Protein AF-W7Y1R0-F1 (afdb_monomer)

pLDDT: mean 84.6, std 12.4, range [38.75, 95.0]

Mean predicted aligned error: 7.57 Å

Solvent-accessible surface area (backbone atoms only — not comparable to full-atom values): 6242 Å² total; per-residue (Å²): 120,66,67,66,46,51,51,52,27,50,50,13,49,52,37,22,51,52,22,50,52,51,39,52,54,48,54,63,52,32,76,76,43,56,76,69,54,30,51,57,44,51,56,52,41,51,55,28,51,53,44,21,51,51,12,46,54,44,28,52,58,36,46,55,60,73,36,65,88,44,64,89,47,41,90,81,33,66,71,59,45,53,54,49,51,54,53,50,52,52,50,52,54,50,50,54,52,51,50,52,54,52,48,50,73,75,42,78,86,72,61,77,75,84,120

Radius of gyration: 17.85 Å; Cα contacts (8 Å, |Δi|>4): 60; chains: 1; bounding box: 49×22×48 Å

Nearest PDB structures (foldseek):
  5i6r-assembly1_A-2  TM=7.901E-01  e=5.068E+00  Homo sapiens
  6grj-assembly1_I  TM=6.809E-01  e=7.672E+00  Aeromonas hydrophila
  6grj-assembly1_D  TM=3.932E-01  e=5.377E+00  Aeromonas hydrophila

Secondary structure (DSSP, 8-state):
-HHHHHHHHHHHHHHHHHHHHHHHHHHHHHTTS-HHHHHHHHHHHHHHHHHHHHHHHHHHHHHHHHTTTTGGGGGG-HHHHHHHHHHHHHHHHHHHHHHHHHHHHH-GGG-----

Foldseek 3Di:
DLVVLVVLLVVLVCQQVVLVVLLVVLVVVLVVDDPVSVVVSVVVNVVSVVSNVVSLVSNVVSVVVNCVVVPVVCVVDVVNVVVVVVNVVVVVVVVVVVVVVVVCVVCVPPDPPPD

Organism: NCBI:txid869213

Sequence (115 aa):
MRNPMLIIHLLSVATFIGAALSAFVLSRVADKLDQEGKIKVKTALLSLNYLGKTGLTLLVITGGYLMTPYWAALGSMPLLVTKLIIVVVLLVVLVLLSIQAKKAKKNPSQMPLLQ

Structure (mmCIF, N/CA/C/O backbone):
data_AF-W7Y1R0-F1
#
_entry.id   AF-W7Y1R0-F1
#
loop_
_atom_site.group_PDB
_atom_site.id
_atom_site.type_symbol
_atom_site.label_atom_id
_atom_site.label_alt_id
_atom_site.label_comp_id
_atom_site.label_asym_id
_atom_site.label_entity_id
_atom_site.label_seq_id
_atom_site.pdbx_PDB_ins_code
_atom_site.Cartn_x
_atom_site.Cartn_y
_atom_site.Cartn_z
_atom_site.occupancy
_atom_site.B_iso_or_equiv
_atom_site.auth_seq_id
_atom_site.auth_comp_id
_atom_site.auth_asym_id
_atom_site.auth_atom_id
_atom_site.pdbx_PDB_model_num
ATOM 1 N N . MET A 1 1 ? 19.910 7.615 -9.873 1.00 61.66 1 MET A N 1
ATOM 2 C CA . MET A 1 1 ? 18.506 7.788 -9.415 1.00 61.66 1 MET A CA 1
ATOM 3 C C . MET A 1 1 ? 17.765 6.477 -9.103 1.00 61.66 1 MET A C 1
ATOM 5 O O . MET A 1 1 ? 16.751 6.527 -8.423 1.00 61.66 1 MET A O 1
ATOM 9 N N . ARG A 1 2 ? 18.242 5.294 -9.532 1.00 68.38 2 ARG A N 1
ATOM 10 C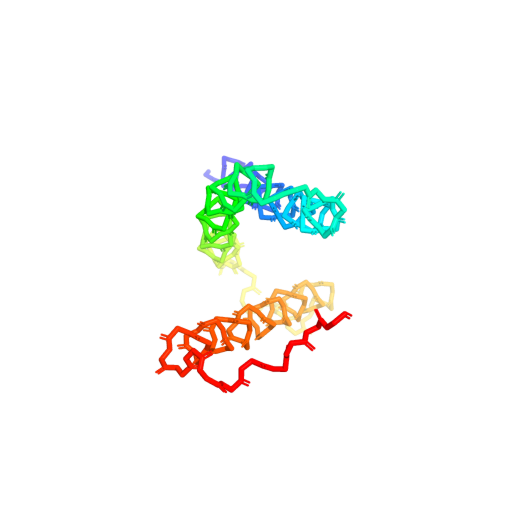 CA . ARG A 1 2 ? 17.558 4.006 -9.279 1.00 68.38 2 ARG A CA 1
ATOM 11 C C . ARG A 1 2 ? 17.534 3.583 -7.800 1.00 68.38 2 ARG A C 1
ATOM 13 O O . ARG A 1 2 ? 16.509 3.115 -7.326 1.00 68.38 2 ARG A O 1
ATOM 20 N N . ASN A 1 3 ? 18.629 3.788 -7.068 1.00 82.56 3 ASN A N 1
ATOM 21 C CA . ASN A 1 3 ? 18.757 3.381 -5.660 1.00 82.56 3 ASN A CA 1
ATOM 22 C C . ASN A 1 3 ? 17.746 4.053 -4.709 1.00 82.56 3 ASN A C 1
ATOM 24 O O . ASN A 1 3 ? 17.058 3.319 -4.005 1.00 82.56 3 ASN A O 1
ATOM 28 N N . PRO A 1 4 ? 17.570 5.393 -4.698 1.00 89.00 4 PRO A N 1
ATOM 29 C CA . PRO A 1 4 ? 16.540 6.007 -3.856 1.00 89.00 4 PRO A CA 1
ATOM 30 C C . PRO A 1 4 ? 15.137 5.534 -4.248 1.00 89.00 4 PRO A C 1
ATOM 32 O O . PRO A 1 4 ? 14.302 5.291 -3.386 1.00 89.00 4 PRO A O 1
ATOM 35 N N . MET A 1 5 ? 14.896 5.304 -5.540 1.00 91.31 5 MET A N 1
ATOM 36 C CA . MET A 1 5 ? 13.602 4.825 -6.010 1.00 91.31 5 MET A CA 1
ATOM 37 C C . MET A 1 5 ? 13.291 3.389 -5.570 1.00 91.31 5 MET A C 1
ATOM 39 O O . MET A 1 5 ? 12.150 3.083 -5.239 1.00 91.31 5 MET A O 1
ATOM 43 N N . LEU A 1 6 ? 14.304 2.518 -5.512 1.00 90.38 6 LEU A N 1
ATOM 44 C CA . LEU A 1 6 ? 14.178 1.172 -4.948 1.00 90.38 6 LEU A CA 1
ATOM 45 C C . LEU A 1 6 ? 13.842 1.210 -3.454 1.00 90.38 6 LEU A C 1
ATOM 47 O O . L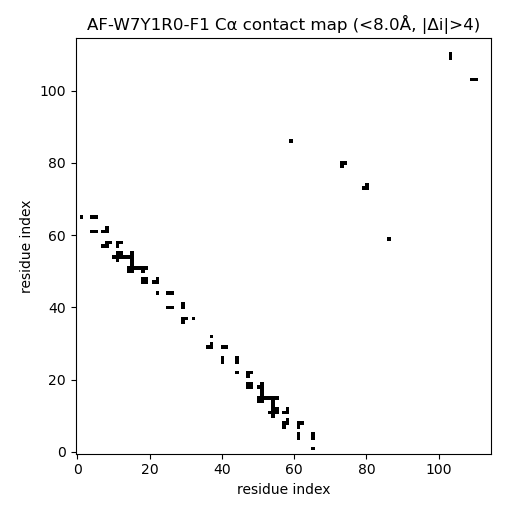EU A 1 6 ? 12.997 0.437 -3.013 1.00 90.38 6 LEU A O 1
ATOM 51 N N . ILE A 1 7 ? 14.452 2.128 -2.696 1.00 94.00 7 ILE A N 1
ATOM 52 C CA . ILE A 1 7 ? 14.148 2.318 -1.269 1.00 94.00 7 ILE A CA 1
ATOM 53 C C . ILE A 1 7 ? 12.693 2.761 -1.098 1.00 94.00 7 ILE A C 1
ATOM 55 O O . ILE A 1 7 ? 11.956 2.153 -0.328 1.00 94.00 7 ILE A O 1
ATOM 59 N N . ILE A 1 8 ? 12.251 3.767 -1.856 1.00 94.31 8 ILE A N 1
ATOM 60 C CA . ILE A 1 8 ? 10.866 4.256 -1.803 1.00 94.31 8 ILE A CA 1
ATOM 61 C C . ILE A 1 8 ? 9.885 3.145 -2.212 1.00 94.31 8 ILE A C 1
ATOM 63 O O . ILE A 1 8 ? 8.860 2.959 -1.557 1.00 94.31 8 ILE A O 1
ATOM 67 N N . HIS A 1 9 ? 10.211 2.358 -3.241 1.00 93.19 9 HIS A N 1
ATOM 68 C CA . HIS A 1 9 ? 9.403 1.208 -3.648 1.00 93.19 9 HIS A CA 1
ATOM 69 C C . HIS A 1 9 ? 9.312 0.158 -2.532 1.00 93.19 9 HIS A C 1
ATOM 71 O O . HIS A 1 9 ? 8.221 -0.307 -2.213 1.00 93.19 9 HIS A O 1
ATOM 77 N N . LEU A 1 10 ? 10.419 -0.177 -1.868 1.00 93.50 10 LEU A N 1
ATOM 78 C CA . LEU A 1 10 ? 10.407 -1.121 -0.750 1.00 93.50 10 LEU A CA 1
ATOM 79 C C . LEU A 1 10 ? 9.599 -0.590 0.444 1.00 93.50 10 LEU A C 1
ATOM 81 O O . LEU A 1 10 ? 8.792 -1.323 1.013 1.00 93.50 10 LEU A O 1
ATOM 85 N N . LEU A 1 11 ? 9.752 0.693 0.780 1.00 94.94 11 LEU A N 1
ATOM 86 C CA . LEU A 1 11 ? 8.957 1.349 1.819 1.00 94.94 11 LEU A CA 1
ATOM 87 C C . LEU A 1 11 ? 7.466 1.319 1.484 1.00 94.94 11 LEU A C 1
ATOM 89 O O . LEU A 1 11 ? 6.644 1.083 2.366 1.00 94.94 11 LEU A O 1
ATOM 93 N N . SER A 1 12 ? 7.107 1.502 0.215 1.00 94.62 12 SER A N 1
ATOM 94 C CA . SER A 1 12 ? 5.716 1.443 -0.228 1.00 94.62 12 SER A CA 1
ATOM 95 C C . SER A 1 12 ? 5.103 0.044 -0.068 1.00 94.62 12 SER A C 1
ATOM 97 O O . SER A 1 12 ? 3.979 -0.066 0.424 1.00 94.62 12 SER A O 1
ATOM 99 N N . VAL A 1 13 ? 5.867 -1.024 -0.358 1.00 92.06 13 VAL A N 1
ATOM 100 C CA . VAL A 1 13 ? 5.476 -2.416 -0.063 1.00 92.06 13 VAL A CA 1
ATOM 101 C C . VAL A 1 13 ? 5.266 -2.598 1.438 1.00 92.06 13 VAL A C 1
ATOM 103 O O . VAL A 1 13 ? 4.205 -3.058 1.856 1.00 92.06 13 VAL A O 1
ATOM 106 N N . ALA A 1 14 ? 6.259 -2.219 2.247 1.00 94.94 14 ALA A N 1
ATOM 107 C CA . ALA A 1 14 ? 6.218 -2.386 3.697 1.00 94.94 14 ALA A CA 1
ATOM 108 C C . ALA A 1 14 ? 5.029 -1.641 4.321 1.00 94.94 14 ALA A C 1
ATOM 110 O O . ALA A 1 14 ? 4.330 -2.183 5.173 1.00 94.94 14 ALA A O 1
ATOM 111 N N . THR A 1 15 ? 4.753 -0.430 3.840 1.00 94.69 15 THR A N 1
ATOM 112 C CA . THR A 1 15 ? 3.637 0.404 4.298 1.00 94.69 15 THR A CA 1
ATOM 113 C C . THR A 1 15 ? 2.294 -0.217 3.928 1.00 94.69 15 THR A C 1
ATOM 115 O O . THR A 1 15 ? 1.420 -0.341 4.783 1.00 94.69 15 THR A O 1
ATOM 118 N N . PHE A 1 16 ? 2.127 -0.652 2.675 1.00 93.19 16 PHE A N 1
ATOM 119 C CA . PHE A 1 16 ? 0.890 -1.284 2.216 1.00 93.19 16 PHE A CA 1
ATOM 120 C C . PHE A 1 16 ? 0.597 -2.582 2.978 1.00 93.19 16 PHE A C 1
ATOM 122 O O . PHE A 1 16 ? -0.494 -2.743 3.528 1.00 93.19 16 PHE A O 1
ATOM 129 N N . ILE A 1 17 ? 1.578 -3.486 3.052 1.00 91.69 17 ILE A N 1
ATOM 130 C CA . ILE A 1 17 ? 1.426 -4.781 3.725 1.00 91.69 17 ILE A CA 1
ATOM 131 C C . ILE A 1 17 ? 1.247 -4.584 5.232 1.00 91.69 17 ILE A C 1
ATOM 133 O O . ILE A 1 17 ? 0.337 -5.166 5.818 1.00 91.69 17 ILE A O 1
ATOM 137 N N . GLY A 1 18 ? 2.064 -3.736 5.861 1.00 94.06 18 GLY A N 1
ATOM 138 C CA . GLY A 1 18 ? 1.980 -3.457 7.294 1.00 94.06 18 GLY A CA 1
ATOM 139 C C . GLY A 1 18 ? 0.631 -2.859 7.689 1.00 94.06 18 GLY A C 1
ATOM 140 O O . GLY A 1 18 ? 0.032 -3.283 8.681 1.00 94.06 18 GLY A O 1
ATOM 141 N N . ALA A 1 19 ? 0.100 -1.940 6.877 1.00 94.00 19 ALA A N 1
ATOM 142 C CA . ALA A 1 19 ? -1.222 -1.371 7.097 1.00 94.00 19 ALA A CA 1
ATOM 143 C C . ALA A 1 19 ? -2.338 -2.416 6.934 1.00 94.00 19 ALA A C 1
ATOM 145 O O . ALA A 1 19 ? -3.241 -2.485 7.769 1.00 94.00 19 ALA A O 1
ATOM 146 N N . ALA A 1 20 ? -2.259 -3.259 5.898 1.00 90.06 20 ALA A N 1
ATOM 147 C CA . ALA A 1 20 ? -3.243 -4.308 5.638 1.00 90.06 20 ALA A CA 1
ATOM 148 C C . ALA A 1 20 ? -3.271 -5.375 6.746 1.00 90.06 20 ALA A C 1
ATOM 150 O O . ALA A 1 20 ? -4.347 -5.726 7.230 1.00 90.06 20 ALA A O 1
ATOM 151 N N . LEU A 1 21 ? -2.103 -5.851 7.194 1.00 93.31 21 LEU A N 1
ATOM 152 C CA . LEU A 1 21 ? -1.997 -6.827 8.283 1.00 93.31 21 LEU A CA 1
ATOM 153 C C . LEU A 1 21 ? -2.501 -6.250 9.608 1.00 93.31 21 LEU A C 1
ATOM 155 O O . LEU A 1 21 ? -3.279 -6.899 10.304 1.00 93.31 21 LEU A O 1
ATOM 159 N N . SER A 1 22 ? -2.126 -5.009 9.928 1.00 95.00 22 SER A N 1
ATOM 160 C CA . SER A 1 22 ? -2.619 -4.332 11.134 1.00 95.00 22 SER A CA 1
ATOM 161 C C . SER A 1 22 ? -4.137 -4.165 11.095 1.00 95.00 22 SER A C 1
ATOM 163 O O . SER A 1 22 ? -4.812 -4.425 12.088 1.00 95.00 22 SER A O 1
ATOM 165 N N . ALA A 1 23 ? -4.695 -3.791 9.939 1.00 91.50 23 ALA A N 1
ATOM 166 C CA . ALA A 1 23 ? -6.136 -3.637 9.778 1.00 91.50 23 ALA A CA 1
ATOM 167 C C . ALA A 1 23 ? -6.871 -4.975 9.916 1.00 91.50 23 ALA A C 1
ATOM 169 O O . ALA A 1 23 ? -7.927 -5.035 10.545 1.00 91.50 23 ALA A O 1
ATOM 170 N N . PHE A 1 24 ? -6.299 -6.058 9.385 1.00 90.69 24 PHE A N 1
ATOM 171 C CA . PHE A 1 24 ? -6.834 -7.406 9.549 1.00 90.69 24 PHE A CA 1
ATOM 172 C C . PHE A 1 24 ? -6.873 -7.826 11.025 1.00 90.69 24 PHE A C 1
ATOM 174 O O . PHE A 1 24 ? -7.927 -8.230 11.517 1.00 90.69 24 PHE A O 1
ATOM 181 N N . VAL A 1 25 ? -5.757 -7.676 11.746 1.00 94.06 25 VAL A N 1
ATOM 182 C CA . VAL A 1 25 ? -5.666 -8.032 13.172 1.00 94.06 25 VAL A CA 1
ATOM 183 C C . VAL A 1 25 ? -6.630 -7.190 14.005 1.00 94.06 25 VAL A C 1
ATOM 185 O O . VAL A 1 25 ? -7.414 -7.740 14.775 1.00 94.06 25 VAL A O 1
ATOM 188 N N . LEU A 1 26 ? -6.634 -5.868 13.814 1.00 92.81 26 LEU A N 1
ATOM 189 C CA . LEU A 1 26 ? -7.527 -4.973 14.546 1.00 92.81 26 LEU A CA 1
ATOM 190 C C . LEU A 1 26 ? -9.002 -5.274 14.273 1.00 92.81 26 LEU A C 1
ATOM 192 O O . LEU A 1 26 ? -9.797 -5.245 15.206 1.00 92.81 26 LEU A O 1
ATOM 196 N N . SER A 1 27 ? -9.367 -5.628 13.039 1.00 88.56 27 SER A N 1
ATOM 197 C CA . SER A 1 27 ? -10.746 -6.018 12.721 1.00 88.56 27 SER A CA 1
ATOM 198 C C . SER A 1 27 ? -11.174 -7.264 13.503 1.00 88.56 27 SER A C 1
ATOM 200 O O . SER A 1 27 ? -12.257 -7.274 14.072 1.00 88.56 27 SER A O 1
ATOM 202 N N . ARG A 1 28 ? -10.301 -8.276 13.629 1.00 90.62 28 ARG A N 1
ATOM 203 C CA . ARG A 1 28 ? -10.586 -9.485 14.427 1.00 90.62 28 ARG A CA 1
ATOM 204 C C . ARG A 1 28 ? -10.678 -9.216 15.925 1.00 90.62 28 ARG A C 1
ATOM 206 O O . ARG A 1 28 ? -11.419 -9.900 16.627 1.00 90.62 28 ARG A O 1
ATOM 213 N N . VAL A 1 29 ? -9.901 -8.259 16.427 1.00 91.81 29 VAL A N 1
ATOM 214 C CA . VAL A 1 29 ? -9.968 -7.847 17.834 1.00 91.81 29 VAL A CA 1
ATOM 215 C C . VAL A 1 29 ? -11.248 -7.055 18.097 1.00 91.81 29 VAL A C 1
ATOM 217 O O . VAL A 1 29 ? -11.893 -7.292 19.113 1.00 91.81 29 VAL A O 1
ATOM 220 N N . ALA A 1 30 ? -11.656 -6.176 17.174 1.00 89.75 30 ALA A N 1
ATOM 221 C CA . ALA A 1 30 ? -12.862 -5.357 17.305 1.00 89.75 30 ALA A CA 1
ATOM 222 C C . ALA A 1 30 ? -14.124 -6.191 17.554 1.00 89.75 30 ALA A C 1
ATOM 224 O O . ALA A 1 30 ? -14.970 -5.780 18.344 1.00 89.75 30 ALA A O 1
ATOM 225 N N . ASP A 1 31 ? -14.236 -7.367 16.932 1.00 87.12 31 ASP A N 1
ATOM 226 C CA . ASP A 1 31 ? -15.395 -8.257 17.083 1.00 87.12 31 ASP A CA 1
ATOM 227 C C . ASP A 1 31 ? -15.618 -8.698 18.539 1.00 87.12 31 ASP A C 1
ATOM 229 O O . ASP A 1 31 ? -16.755 -8.929 18.947 1.00 87.12 31 ASP A O 1
ATOM 233 N N . LYS A 1 32 ? -14.546 -8.737 19.341 1.00 92.00 32 LYS A N 1
ATOM 234 C CA . LYS A 1 32 ? -14.551 -9.170 20.746 1.00 92.00 32 LYS A CA 1
ATOM 235 C C . LYS A 1 32 ? -14.684 -8.024 21.751 1.00 92.00 32 LYS A C 1
ATOM 237 O O . LYS A 1 32 ? -14.714 -8.282 22.950 1.00 92.00 32 LYS A O 1
ATOM 242 N N . LEU A 1 33 ? -14.710 -6.776 21.283 1.00 91.50 33 LEU A N 1
ATOM 243 C CA . LEU A 1 33 ? -14.789 -5.597 22.142 1.00 91.50 33 LEU A CA 1
ATOM 244 C C . LEU A 1 33 ? -16.234 -5.131 22.347 1.00 91.50 33 LEU A C 1
ATOM 246 O O . LEU A 1 33 ? -17.138 -5.402 21.549 1.00 91.50 33 LEU A O 1
ATOM 250 N N . ASP A 1 34 ? -16.424 -4.376 23.422 1.00 91.69 34 ASP A N 1
ATOM 251 C CA . ASP A 1 34 ? -17.628 -3.603 23.682 1.00 91.69 34 ASP A CA 1
ATOM 252 C C . ASP A 1 34 ? -17.785 -2.457 22.657 1.00 91.69 34 ASP A C 1
ATOM 254 O O . ASP A 1 34 ? -16.918 -2.209 21.812 1.00 91.69 34 ASP A O 1
ATOM 258 N N . GLN A 1 35 ? -18.916 -1.748 22.694 1.00 86.69 35 GLN A N 1
ATOM 259 C CA . GLN A 1 35 ? -19.194 -0.684 21.721 1.00 86.69 35 GLN A CA 1
ATOM 260 C C . GLN A 1 35 ? -18.169 0.458 21.786 1.00 86.69 35 GLN A C 1
ATOM 262 O O . GLN A 1 35 ? -17.797 0.996 20.740 1.00 86.69 35 GLN A O 1
ATOM 267 N N . GLU A 1 36 ? -17.662 0.801 22.973 1.00 88.12 36 GLU A N 1
ATOM 268 C CA . GLU A 1 36 ? -16.662 1.859 23.118 1.00 88.12 36 GLU A CA 1
ATOM 269 C C . GLU A 1 36 ? -15.306 1.421 22.538 1.00 88.12 36 GLU A C 1
ATOM 271 O O . GLU A 1 36 ? -14.684 2.155 21.759 1.00 88.12 36 GLU A O 1
ATOM 276 N N . GLY A 1 37 ? -14.875 0.186 22.827 1.00 88.25 37 GLY A N 1
ATOM 277 C CA . GLY A 1 37 ? -13.677 -0.410 22.237 1.00 88.25 37 GLY A CA 1
ATOM 278 C C . GLY A 1 37 ? -13.758 -0.522 20.710 1.00 88.25 37 GLY A C 1
ATOM 279 O O . GLY A 1 37 ? -12.802 -0.185 20.004 1.00 88.25 37 GLY A O 1
ATOM 280 N N . LYS A 1 38 ? -14.926 -0.892 20.171 1.00 87.81 38 LYS A N 1
ATOM 281 C CA . LYS A 1 38 ? -15.184 -0.946 18.721 1.00 87.81 38 LYS A CA 1
ATOM 282 C C . LYS A 1 38 ? -15.003 0.411 18.041 1.00 87.81 38 LYS A C 1
ATOM 284 O O . LYS A 1 38 ? -14.451 0.462 16.940 1.00 87.81 38 LYS A O 1
ATOM 289 N N . ILE A 1 39 ? -15.428 1.510 18.667 1.00 89.75 39 ILE A N 1
ATOM 290 C CA . ILE A 1 39 ? -15.260 2.863 18.109 1.00 89.75 39 ILE A CA 1
ATOM 291 C C . ILE A 1 39 ? -13.775 3.232 18.020 1.00 89.75 39 ILE A C 1
ATOM 293 O O . ILE A 1 39 ? -13.323 3.681 16.965 1.00 89.75 39 ILE A O 1
ATOM 297 N N . LYS A 1 40 ? -12.993 2.977 19.078 1.00 90.25 40 LYS A N 1
ATOM 298 C CA . LYS A 1 40 ? -11.541 3.244 19.087 1.00 90.25 40 LYS A CA 1
ATOM 299 C C . LYS A 1 40 ? -10.824 2.471 17.980 1.00 90.25 40 LYS A C 1
ATOM 301 O O . LYS A 1 40 ? -10.021 3.046 17.241 1.00 90.25 40 LYS A O 1
ATOM 306 N N . VAL A 1 41 ? -11.171 1.195 17.802 1.00 91.50 41 VAL A N 1
ATOM 307 C CA . VAL A 1 41 ? -10.598 0.373 16.730 1.00 91.50 41 VAL A CA 1
ATOM 308 C C . VAL A 1 41 ? -11.013 0.873 15.345 1.00 91.50 41 VAL A C 1
ATOM 310 O O . VAL A 1 41 ? -10.161 0.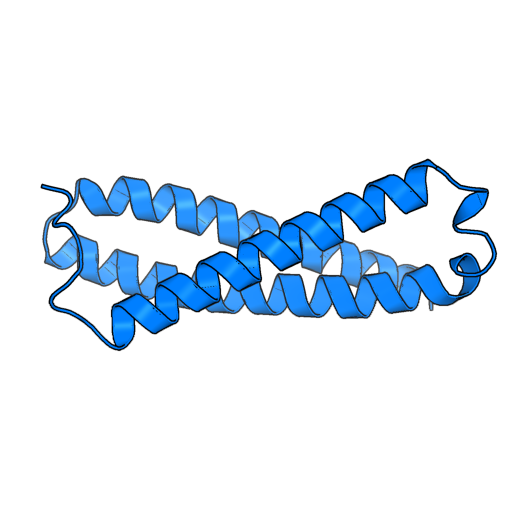969 14.465 1.00 91.50 41 VAL A O 1
ATOM 313 N N . LYS A 1 42 ? -12.275 1.269 15.134 1.00 88.31 42 LYS A N 1
ATOM 314 C CA . LYS A 1 42 ? -12.720 1.849 13.852 1.00 88.31 42 LYS A CA 1
ATOM 315 C C . LYS A 1 42 ? -11.920 3.093 13.465 1.00 88.31 42 LYS A C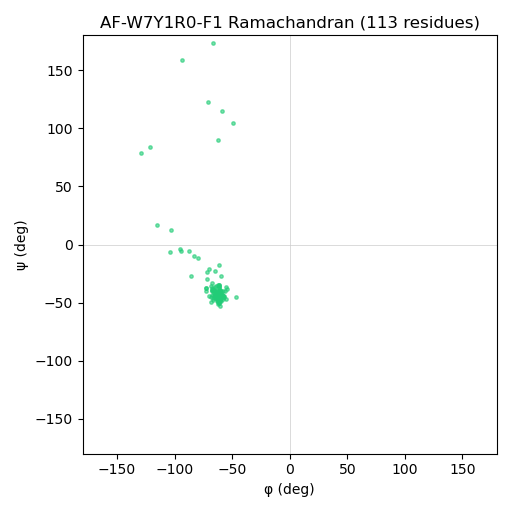 1
ATOM 317 O O . LYS A 1 42 ? -11.560 3.234 12.298 1.00 88.31 42 LYS A O 1
ATOM 322 N N . THR A 1 43 ? -11.591 3.959 14.420 1.00 89.50 43 THR A N 1
ATOM 323 C CA . THR A 1 43 ? -10.752 5.138 14.161 1.00 89.50 43 THR A CA 1
ATOM 324 C C . THR A 1 43 ? -9.334 4.741 13.742 1.00 89.50 43 THR A C 1
ATOM 326 O O . THR A 1 43 ? -8.817 5.268 12.758 1.00 89.50 43 THR A O 1
ATOM 329 N N . ALA A 1 44 ? -8.725 3.754 14.407 1.00 91.19 44 ALA A N 1
ATOM 330 C CA . ALA A 1 44 ? -7.421 3.223 14.001 1.00 91.19 44 ALA A CA 1
ATOM 331 C C . ALA A 1 44 ? -7.465 2.568 12.605 1.00 91.19 44 ALA A C 1
ATOM 333 O O . ALA A 1 44 ? -6.567 2.777 11.787 1.00 91.19 44 ALA A O 1
ATOM 334 N N . LEU A 1 45 ? -8.541 1.836 12.293 1.00 90.19 45 LEU A N 1
ATOM 335 C CA . LEU A 1 45 ? -8.772 1.241 10.975 1.00 90.19 45 LEU A CA 1
ATOM 336 C C . LEU A 1 45 ? -8.889 2.297 9.870 1.00 90.19 45 LEU A C 1
ATOM 338 O O . LEU A 1 45 ? -8.418 2.058 8.758 1.00 90.19 45 LEU A O 1
ATOM 342 N N . LEU A 1 46 ? -9.468 3.470 10.152 1.00 89.38 46 LEU A N 1
ATOM 343 C CA . LEU A 1 46 ? -9.499 4.576 9.190 1.00 89.38 46 LEU A CA 1
ATOM 344 C C . LEU A 1 46 ? -8.084 5.048 8.846 1.00 89.38 46 LEU A C 1
ATOM 346 O O . LEU A 1 46 ? -7.749 5.126 7.663 1.00 89.38 46 LEU A O 1
ATOM 350 N N . SER A 1 47 ? -7.243 5.295 9.853 1.00 90.56 47 SER A N 1
ATOM 351 C CA . SER A 1 47 ? -5.844 5.691 9.651 1.00 90.56 47 SER A CA 1
ATOM 352 C C . SER A 1 47 ? -5.058 4.637 8.866 1.00 90.56 47 SER A C 1
ATOM 354 O O . SER A 1 47 ? -4.346 4.973 7.920 1.00 90.56 47 SER A O 1
ATOM 356 N N . LEU A 1 48 ? -5.245 3.353 9.186 1.00 91.75 48 LEU A N 1
ATOM 357 C CA . LEU A 1 48 ? -4.620 2.245 8.457 1.00 91.75 48 LEU A CA 1
ATOM 358 C C . LEU A 1 48 ? -5.100 2.151 7.008 1.00 91.75 48 LEU A C 1
ATOM 360 O O . LEU A 1 48 ? -4.309 1.850 6.121 1.00 91.75 48 LEU A O 1
ATOM 364 N N . ASN A 1 49 ? -6.368 2.450 6.731 1.00 88.12 49 ASN A N 1
ATOM 365 C CA . ASN A 1 49 ? -6.885 2.455 5.365 1.00 88.12 49 ASN A CA 1
ATOM 366 C C . ASN A 1 49 ? -6.264 3.586 4.527 1.00 88.12 49 ASN A C 1
ATOM 368 O O . ASN A 1 49 ? -5.928 3.380 3.360 1.00 88.12 49 ASN A O 1
ATOM 372 N N . TYR A 1 50 ? -6.064 4.772 5.115 1.00 90.50 50 TYR A N 1
ATOM 373 C CA . TYR A 1 50 ? -5.312 5.845 4.456 1.00 90.50 50 TYR A CA 1
ATOM 374 C C . TYR A 1 50 ? -3.865 5.427 4.192 1.00 90.50 50 TYR A C 1
ATOM 376 O O . TYR A 1 50 ? -3.400 5.563 3.062 1.00 90.50 50 TYR A O 1
ATOM 384 N N . LEU A 1 51 ? -3.190 4.847 5.188 1.00 92.44 51 LEU A N 1
ATOM 385 C CA . LEU A 1 51 ? -1.804 4.395 5.070 1.00 92.44 51 LEU A CA 1
ATOM 386 C C . LEU A 1 51 ? -1.630 3.270 4.033 1.00 92.44 51 LEU A C 1
ATOM 388 O O . LEU A 1 51 ? -0.697 3.279 3.235 1.00 92.44 51 LEU A O 1
ATOM 392 N N . GLY A 1 52 ? -2.563 2.319 3.987 1.00 91.06 52 GLY A N 1
ATOM 393 C CA . GLY A 1 52 ? -2.574 1.262 2.979 1.00 91.06 52 GLY A CA 1
ATOM 394 C C . GLY A 1 52 ? -2.752 1.822 1.566 1.00 91.06 52 GLY A C 1
ATOM 395 O O . GLY A 1 52 ? -2.031 1.437 0.648 1.00 91.06 52 GLY A O 1
ATOM 396 N N . LYS A 1 53 ? -3.660 2.789 1.381 1.00 89.75 53 LYS A N 1
ATOM 397 C CA . LYS A 1 53 ? -3.871 3.449 0.081 1.00 89.75 53 LYS A CA 1
ATOM 398 C C . LYS A 1 53 ? -2.674 4.281 -0.367 1.00 89.75 53 LYS A C 1
ATOM 400 O O . LYS A 1 53 ? -2.361 4.269 -1.559 1.00 89.75 53 LYS A O 1
ATOM 405 N N . THR A 1 54 ? -2.007 4.989 0.545 1.00 92.62 54 THR A N 1
ATOM 406 C CA . THR A 1 54 ? -0.797 5.753 0.208 1.00 92.62 54 THR A CA 1
ATOM 407 C C . THR A 1 54 ? 0.352 4.815 -0.141 1.00 92.62 54 THR A C 1
ATOM 409 O O . THR A 1 54 ? 0.977 5.006 -1.182 1.00 92.62 54 THR A O 1
ATOM 412 N N . GLY A 1 55 ? 0.561 3.752 0.645 1.00 92.81 55 GLY A N 1
ATOM 413 C CA . GLY A 1 55 ? 1.533 2.699 0.347 1.00 92.81 55 GLY A CA 1
ATOM 414 C C . GLY A 1 55 ? 1.303 2.076 -1.030 1.00 92.81 55 GLY A C 1
ATOM 415 O O . GLY A 1 55 ? 2.230 1.996 -1.829 1.00 92.81 55 GLY A O 1
ATOM 416 N N . LEU A 1 56 ? 0.059 1.728 -1.369 1.00 91.31 56 LEU A N 1
ATOM 417 C CA . LEU A 1 56 ? -0.262 1.158 -2.679 1.00 91.31 56 LEU A CA 1
ATOM 418 C C . LEU A 1 56 ? -0.076 2.157 -3.828 1.00 91.31 56 LEU A C 1
ATOM 420 O O . LEU A 1 56 ? 0.485 1.806 -4.863 1.00 91.31 56 LEU A O 1
ATOM 424 N N . THR A 1 57 ? -0.518 3.404 -3.659 1.00 92.06 57 THR A N 1
ATOM 425 C CA . THR A 1 57 ? -0.327 4.454 -4.676 1.00 92.06 57 THR A CA 1
ATOM 426 C C . THR A 1 57 ? 1.158 4.646 -4.971 1.00 92.06 57 THR A C 1
ATOM 428 O O . THR A 1 57 ? 1.579 4.641 -6.129 1.00 92.06 57 THR A O 1
ATOM 431 N N . LEU A 1 58 ? 1.968 4.743 -3.916 1.00 93.69 58 LEU A N 1
ATOM 432 C CA . LEU A 1 58 ? 3.409 4.896 -4.033 1.00 93.69 58 LEU A CA 1
ATOM 433 C C . LEU A 1 58 ? 4.053 3.655 -4.666 1.00 93.69 58 LEU A C 1
ATOM 435 O O . LEU A 1 58 ? 4.948 3.801 -5.496 1.00 93.69 58 LEU A O 1
ATOM 439 N N . LEU A 1 59 ? 3.560 2.452 -4.360 1.00 92.19 59 LEU A N 1
ATOM 440 C CA . LEU A 1 59 ? 4.023 1.189 -4.942 1.00 92.19 59 LEU A CA 1
ATOM 441 C C . LEU A 1 59 ? 3.832 1.139 -6.455 1.00 92.19 59 LEU A C 1
ATOM 443 O O . LEU A 1 59 ? 4.751 0.741 -7.173 1.00 92.19 59 LEU A O 1
ATOM 447 N N . VAL A 1 60 ? 2.665 1.565 -6.939 1.00 91.44 60 VAL A N 1
ATOM 448 C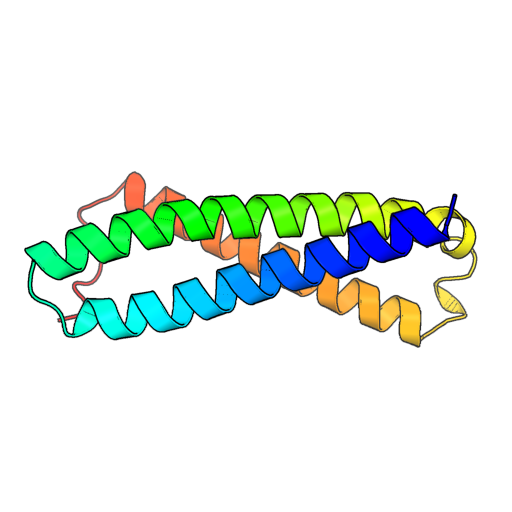 CA . VAL A 1 60 ? 2.340 1.572 -8.370 1.00 91.44 60 VAL A CA 1
ATOM 449 C C . VAL A 1 60 ? 3.190 2.596 -9.112 1.00 91.44 60 VAL A C 1
ATOM 451 O O . VAL A 1 60 ? 3.828 2.247 -10.104 1.00 91.44 60 VAL A O 1
ATOM 454 N N . ILE A 1 61 ? 3.254 3.835 -8.614 1.00 93.56 61 ILE A N 1
ATOM 455 C CA . ILE A 1 61 ? 4.041 4.905 -9.247 1.00 93.56 61 ILE A CA 1
ATOM 456 C C . ILE A 1 61 ? 5.517 4.509 -9.289 1.00 93.56 61 ILE A C 1
ATOM 458 O O . ILE A 1 61 ? 6.171 4.591 -10.331 1.00 93.56 61 ILE A O 1
ATOM 462 N N . THR A 1 62 ? 6.045 4.033 -8.160 1.00 93.38 62 THR A N 1
ATOM 463 C CA . THR A 1 62 ? 7.467 3.706 -8.066 1.00 93.38 62 THR A CA 1
ATOM 464 C C . THR A 1 62 ? 7.836 2.446 -8.831 1.00 93.38 62 THR A C 1
ATOM 466 O O . THR A 1 62 ? 8.882 2.404 -9.478 1.00 93.38 62 THR A O 1
ATOM 469 N N . GLY A 1 63 ? 6.954 1.446 -8.824 1.00 90.38 63 GLY A N 1
ATOM 470 C CA . GLY A 1 63 ? 7.091 0.235 -9.619 1.00 90.38 63 GLY A CA 1
ATOM 471 C C . GLY A 1 63 ? 7.082 0.544 -11.111 1.00 90.38 63 GLY A C 1
ATOM 472 O O . GLY A 1 63 ? 7.988 0.112 -11.815 1.00 90.38 63 GLY A O 1
ATOM 473 N N . GLY A 1 64 ? 6.125 1.350 -11.580 1.00 90.38 64 GLY A N 1
ATOM 474 C CA . GLY A 1 64 ? 6.035 1.767 -12.981 1.00 90.38 64 GLY A CA 1
ATOM 475 C C . GLY A 1 64 ? 7.281 2.514 -13.455 1.00 90.38 64 GLY A C 1
ATOM 476 O O . GLY A 1 64 ? 7.820 2.204 -14.517 1.00 90.38 64 GLY A O 1
ATOM 477 N N . TYR A 1 65 ? 7.807 3.427 -12.632 1.00 91.31 65 TYR A N 1
ATOM 478 C CA . TYR A 1 65 ? 9.063 4.115 -12.933 1.00 91.31 65 TYR A CA 1
ATOM 479 C C . TYR A 1 65 ? 10.248 3.143 -13.019 1.00 91.31 65 TYR A C 1
ATOM 481 O O . TYR A 1 65 ? 11.032 3.200 -13.964 1.00 91.31 65 TYR A O 1
ATOM 489 N N . LEU A 1 66 ? 10.386 2.218 -12.063 1.00 89.44 66 LEU A N 1
ATOM 490 C CA . LEU A 1 66 ? 11.466 1.224 -12.071 1.00 89.44 66 LEU A CA 1
ATOM 491 C C . LEU A 1 66 ? 11.377 0.250 -13.253 1.00 89.44 66 LEU A C 1
ATOM 493 O O . LEU A 1 66 ? 12.396 -0.320 -13.631 1.00 89.44 66 LEU A O 1
ATOM 497 N N . MET A 1 67 ? 10.190 0.076 -13.840 1.00 90.06 67 MET A N 1
ATOM 498 C CA . MET A 1 67 ? 9.969 -0.737 -15.039 1.00 90.06 67 MET A CA 1
ATOM 499 C C . MET A 1 67 ? 10.340 -0.026 -16.346 1.00 90.06 67 MET A C 1
ATOM 501 O O . MET A 1 67 ? 10.446 -0.705 -17.362 1.00 90.06 67 MET A O 1
ATOM 505 N N . THR A 1 68 ? 10.599 1.290 -16.344 1.00 89.38 68 THR A N 1
ATOM 506 C CA . THR A 1 68 ? 10.903 2.067 -17.566 1.00 89.38 68 THR A CA 1
ATOM 507 C C . THR A 1 68 ? 11.933 1.422 -18.511 1.00 89.38 68 THR A C 1
ATOM 509 O O . THR A 1 68 ? 11.628 1.345 -19.700 1.00 89.38 68 THR A O 1
ATOM 512 N N . PRO A 1 69 ? 13.086 0.877 -18.059 1.00 88.75 69 PRO A N 1
ATOM 513 C CA . PRO A 1 69 ? 14.034 0.229 -18.968 1.00 88.75 69 PRO A CA 1
ATOM 514 C C . PRO A 1 69 ? 13.683 -1.234 -19.293 1.00 88.75 69 PRO A C 1
ATOM 516 O O . PRO A 1 69 ? 14.310 -1.830 -20.162 1.00 88.75 69 PRO A O 1
ATOM 519 N N . TYR A 1 70 ? 12.717 -1.836 -18.595 1.00 87.19 70 TYR A N 1
ATOM 520 C CA . TYR A 1 70 ? 12.396 -3.263 -18.689 1.00 87.19 70 TYR A CA 1
ATOM 521 C C . TYR A 1 70 ? 11.120 -3.556 -19.491 1.00 87.19 70 TYR A C 1
ATOM 523 O O . TYR A 1 70 ? 10.854 -4.721 -19.778 1.00 87.19 70 TYR A O 1
ATOM 531 N N . TRP A 1 71 ? 10.356 -2.536 -19.908 1.00 85.56 71 TRP A N 1
ATOM 532 C CA . TRP A 1 71 ? 9.131 -2.720 -20.704 1.00 85.56 71 TRP A CA 1
ATOM 533 C C . TRP A 1 71 ? 9.362 -3.498 -22.003 1.00 85.56 71 TRP A C 1
ATOM 535 O O . TRP A 1 71 ? 8.562 -4.362 -22.346 1.00 85.56 71 TRP A O 1
ATOM 545 N N . ALA A 1 72 ? 10.474 -3.245 -22.698 1.00 86.06 72 ALA A N 1
ATOM 546 C CA . ALA A 1 72 ? 10.807 -3.936 -23.945 1.00 86.06 72 ALA A CA 1
ATOM 547 C C . ALA A 1 72 ? 11.236 -5.402 -23.734 1.00 86.06 72 ALA A C 1
ATOM 549 O O . ALA A 1 72 ? 11.111 -6.221 -24.638 1.00 86.06 72 ALA A O 1
ATOM 550 N N . ALA A 1 73 ? 11.720 -5.741 -22.535 1.00 85.88 73 ALA A N 1
ATOM 551 C CA . ALA A 1 73 ? 12.210 -7.072 -22.174 1.00 85.88 73 ALA A CA 1
ATOM 552 C C . ALA A 1 73 ? 11.204 -7.868 -21.322 1.00 85.88 73 ALA A C 1
ATOM 554 O O . ALA A 1 73 ? 11.550 -8.896 -20.745 1.00 85.88 73 ALA A O 1
ATOM 555 N N . LEU A 1 74 ? 9.950 -7.409 -21.221 1.00 81.75 74 LEU A N 1
ATOM 556 C CA . LEU A 1 74 ? 8.955 -8.024 -20.341 1.00 81.75 74 LEU A CA 1
ATOM 557 C C . LEU A 1 74 ? 8.740 -9.507 -20.672 1.00 81.75 74 LEU A C 1
ATOM 559 O O . LEU A 1 74 ? 8.726 -10.348 -19.779 1.00 81.75 74 LEU A O 1
ATOM 563 N N . GLY A 1 75 ? 8.622 -9.827 -21.965 1.00 81.25 75 GLY A N 1
ATOM 564 C CA . GLY A 1 75 ? 8.382 -11.191 -22.441 1.00 81.25 75 GLY A CA 1
ATOM 565 C C . GLY A 1 75 ? 9.575 -12.135 -22.273 1.00 81.25 75 GLY A C 1
ATOM 566 O O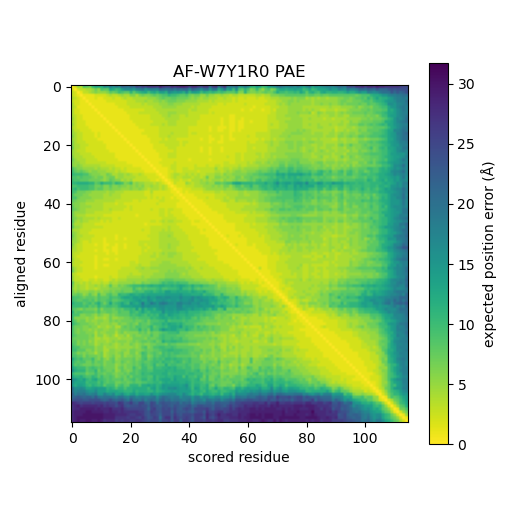 . GLY A 1 75 ? 9.382 -13.345 -22.235 1.00 81.25 75 GLY A O 1
ATOM 567 N N . SER A 1 76 ? 10.794 -11.605 -22.135 1.00 86.94 76 SER A N 1
ATOM 568 C CA . SER A 1 76 ? 12.010 -12.407 -21.948 1.00 86.94 76 SER A CA 1
ATOM 569 C C . SER A 1 76 ? 12.393 -12.598 -20.479 1.00 86.94 76 SER A C 1
ATOM 571 O O . SER A 1 76 ? 13.316 -13.356 -20.185 1.00 86.94 76 SER A O 1
ATOM 573 N N . MET A 1 77 ? 11.683 -11.955 -19.543 1.00 87.19 77 MET A N 1
ATOM 574 C CA . MET A 1 77 ? 11.954 -12.024 -18.104 1.00 87.19 77 MET A CA 1
ATOM 575 C C . MET A 1 77 ? 10.736 -12.554 -17.326 1.00 87.19 77 MET A C 1
ATOM 577 O O . MET A 1 77 ? 9.986 -11.766 -16.741 1.00 87.19 77 MET A O 1
ATOM 581 N N . PRO A 1 78 ? 10.555 -13.889 -17.232 1.00 86.88 78 PRO A N 1
ATOM 582 C CA . PRO A 1 78 ? 9.386 -14.503 -16.593 1.00 86.88 78 PRO A CA 1
ATOM 583 C C . PRO A 1 78 ? 9.141 -14.026 -15.154 1.00 86.88 78 PRO A C 1
ATOM 585 O O . PRO A 1 78 ? 8.005 -13.782 -14.757 1.00 86.88 78 PRO A O 1
ATOM 588 N N . LEU A 1 79 ? 10.208 -13.816 -14.374 1.00 88.25 79 LEU A N 1
ATOM 589 C CA . LEU A 1 79 ? 10.114 -13.324 -12.993 1.00 88.25 79 LEU A CA 1
ATOM 590 C C . LEU A 1 79 ? 9.472 -11.932 -12.896 1.00 88.25 79 LEU A C 1
ATOM 592 O O . LEU A 1 79 ? 8.731 -11.645 -11.954 1.00 88.25 79 LEU A O 1
ATOM 596 N N . LEU A 1 80 ? 9.749 -11.067 -13.871 1.00 84.25 80 LEU A N 1
ATOM 597 C CA . LEU A 1 80 ? 9.226 -9.706 -13.910 1.00 84.25 80 LEU A CA 1
ATOM 598 C C . LEU A 1 80 ? 7.732 -9.715 -14.259 1.00 84.25 80 LEU A C 1
ATOM 600 O O . LEU A 1 80 ? 6.958 -8.987 -13.637 1.00 84.25 80 LEU A O 1
ATOM 604 N N . VAL A 1 81 ? 7.313 -10.612 -15.156 1.00 86.44 81 VAL A N 1
ATOM 605 C CA . VAL A 1 81 ? 5.896 -10.861 -15.462 1.00 86.44 81 VAL A CA 1
ATOM 606 C C . VAL A 1 81 ? 5.149 -11.341 -14.220 1.00 86.44 81 VAL A C 1
ATOM 608 O O . VAL A 1 81 ? 4.128 -10.756 -13.864 1.00 86.44 81 VAL A O 1
ATOM 611 N N . THR A 1 82 ? 5.678 -12.333 -13.498 1.00 87.31 82 THR A N 1
ATOM 612 C CA . THR A 1 82 ? 5.063 -12.826 -12.254 1.00 87.31 82 THR A CA 1
ATOM 613 C C . THR A 1 82 ? 4.900 -11.711 -11.222 1.00 87.31 82 THR A C 1
ATOM 615 O O . THR A 1 82 ? 3.828 -11.568 -10.633 1.00 87.31 82 THR A O 1
ATOM 618 N N . LYS A 1 83 ? 5.925 -10.864 -11.037 1.00 85.81 83 LYS A N 1
ATOM 619 C CA . LYS A 1 83 ? 5.836 -9.696 -10.146 1.00 85.81 83 LYS A CA 1
ATOM 620 C C . LYS A 1 83 ? 4.690 -8.765 -10.555 1.00 85.81 83 LYS A C 1
ATOM 622 O O . LYS A 1 83 ? 3.940 -8.312 -9.693 1.00 85.81 83 LYS A O 1
ATOM 627 N N . LEU A 1 84 ? 4.544 -8.474 -11.847 1.00 85.81 84 LEU A N 1
ATOM 628 C CA . LEU A 1 84 ? 3.477 -7.603 -12.345 1.00 85.81 84 LEU A CA 1
ATOM 629 C C . LEU A 1 84 ? 2.093 -8.230 -12.177 1.00 85.81 84 LEU A C 1
ATOM 631 O O . LEU A 1 84 ? 1.172 -7.530 -11.766 1.00 85.81 84 LEU A O 1
ATOM 635 N N . ILE A 1 85 ? 1.953 -9.539 -12.399 1.00 89.00 85 ILE A N 1
ATOM 636 C CA . ILE A 1 85 ? 0.702 -10.265 -12.143 1.00 89.00 85 ILE A CA 1
ATOM 637 C C . ILE A 1 85 ? 0.292 -10.113 -10.676 1.00 89.00 85 ILE A C 1
ATOM 639 O O . ILE A 1 85 ? -0.858 -9.779 -10.402 1.00 89.00 85 ILE A O 1
ATOM 643 N N . ILE A 1 86 ? 1.225 -10.272 -9.731 1.00 87.38 86 ILE A N 1
ATOM 644 C CA . ILE A 1 86 ? 0.945 -10.078 -8.299 1.00 87.38 86 ILE A CA 1
ATOM 645 C C . ILE A 1 86 ? 0.423 -8.658 -8.034 1.00 87.38 86 ILE A C 1
ATOM 647 O O . ILE A 1 86 ? -0.579 -8.488 -7.341 1.00 87.38 86 ILE A O 1
ATOM 651 N N . VAL A 1 87 ? 1.055 -7.634 -8.616 1.00 85.75 87 VAL A N 1
ATOM 652 C CA . VAL A 1 87 ? 0.610 -6.238 -8.463 1.00 85.75 87 VAL A CA 1
ATOM 653 C C . VAL A 1 87 ? -0.788 -6.027 -9.055 1.00 85.75 87 VAL A C 1
ATOM 655 O O . VAL A 1 87 ? -1.623 -5.381 -8.425 1.00 85.75 87 VAL A O 1
ATOM 658 N N . VAL A 1 88 ? -1.081 -6.599 -10.226 1.00 87.31 88 VAL A N 1
ATOM 659 C CA . VAL A 1 88 ? -2.406 -6.513 -10.861 1.00 87.31 88 VAL A CA 1
ATOM 660 C C . VAL A 1 88 ? -3.474 -7.190 -10.002 1.00 87.31 88 VAL A C 1
ATOM 662 O O . VAL A 1 88 ? -4.525 -6.597 -9.764 1.00 87.31 88 VAL A O 1
ATOM 665 N N . VAL A 1 89 ? -3.203 -8.387 -9.476 1.00 89.44 89 VAL A N 1
ATOM 666 C CA . VAL A 1 89 ? -4.124 -9.092 -8.570 1.00 89.44 89 VAL A CA 1
ATOM 667 C C . VAL A 1 89 ? -4.415 -8.243 -7.331 1.00 89.44 89 VAL A C 1
ATOM 669 O O . VAL A 1 89 ? -5.578 -8.076 -6.964 1.00 89.44 89 VAL A O 1
ATOM 672 N N . LEU A 1 90 ? -3.390 -7.633 -6.725 1.00 84.44 90 LEU A N 1
ATOM 673 C CA . LEU A 1 90 ? -3.564 -6.735 -5.579 1.00 84.44 90 LEU A CA 1
ATOM 674 C C . LEU A 1 90 ? -4.447 -5.524 -5.914 1.00 84.44 90 LEU A C 1
ATOM 676 O O . LEU A 1 90 ? -5.321 -5.164 -5.122 1.00 84.44 90 LEU A O 1
ATOM 680 N N . LEU A 1 91 ? -4.261 -4.916 -7.090 1.00 85.12 91 LEU A N 1
ATOM 681 C CA . LEU A 1 91 ? -5.095 -3.803 -7.546 1.00 85.12 91 LEU A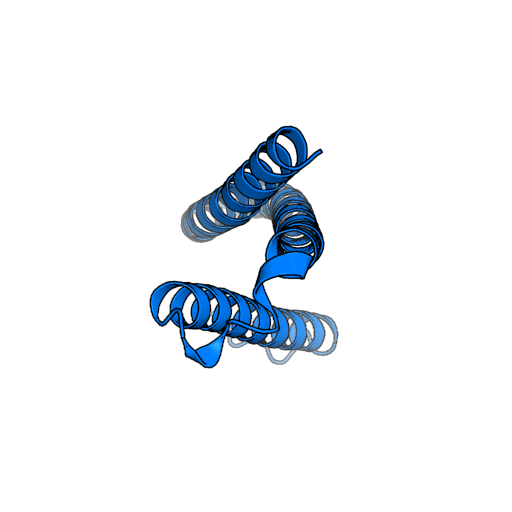 CA 1
ATOM 682 C C . LEU A 1 91 ? -6.553 -4.222 -7.736 1.00 85.12 91 LEU A C 1
ATOM 684 O O . LEU A 1 91 ? -7.449 -3.523 -7.263 1.00 85.12 91 LEU A O 1
ATOM 688 N N . VAL A 1 92 ? -6.802 -5.369 -8.372 1.00 86.62 92 VAL A N 1
ATOM 689 C CA . VAL A 1 92 ? -8.160 -5.897 -8.575 1.00 86.62 92 VAL A CA 1
ATOM 690 C C . VAL A 1 92 ? -8.849 -6.134 -7.234 1.00 86.62 92 VAL A C 1
ATOM 692 O O . VAL A 1 92 ? -9.964 -5.651 -7.026 1.00 86.62 92 VAL A O 1
AT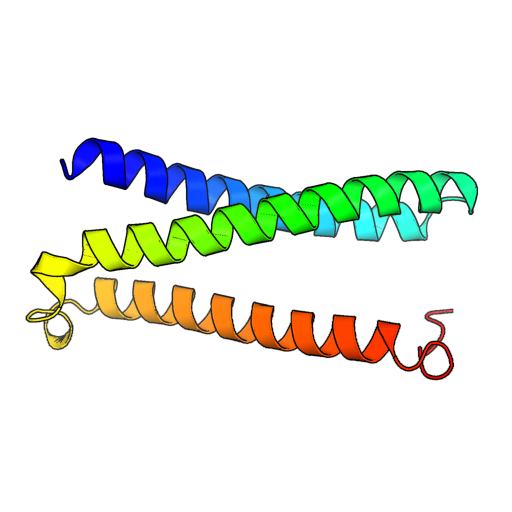OM 695 N N . VAL A 1 93 ? -8.177 -6.803 -6.294 1.00 83.56 93 VAL A N 1
ATOM 696 C CA . VAL A 1 93 ? -8.715 -7.038 -4.946 1.00 83.56 93 VAL A CA 1
ATOM 697 C C . VAL A 1 93 ? -9.061 -5.711 -4.267 1.00 83.56 93 VAL A C 1
ATOM 699 O O . VAL A 1 93 ? -10.155 -5.566 -3.719 1.00 83.56 93 VAL A O 1
ATOM 702 N N . LEU A 1 94 ? -8.189 -4.703 -4.352 1.00 81.06 94 LEU A N 1
ATOM 703 C CA . LEU A 1 94 ? -8.443 -3.409 -3.722 1.00 81.06 94 LEU A CA 1
ATOM 704 C C . LEU A 1 94 ? -9.605 -2.642 -4.370 1.00 81.06 94 LEU A C 1
ATOM 706 O O . LEU A 1 94 ? -10.390 -1.997 -3.664 1.00 81.06 94 LEU A O 1
ATOM 710 N N . VAL A 1 95 ? -9.752 -2.720 -5.695 1.00 82.56 95 VAL A N 1
ATOM 711 C CA . VAL A 1 95 ? -10.890 -2.132 -6.418 1.00 82.56 95 VAL A CA 1
ATOM 712 C C . VAL A 1 95 ? -12.194 -2.798 -5.982 1.00 82.56 95 VAL A C 1
ATOM 714 O O . VAL A 1 95 ? -13.145 -2.093 -5.637 1.00 82.56 95 VAL A O 1
ATOM 717 N N . LEU A 1 96 ? -12.232 -4.131 -5.902 1.00 81.50 96 LEU A N 1
ATOM 718 C CA . LEU A 1 96 ? -13.408 -4.872 -5.439 1.00 81.50 96 LEU A CA 1
ATOM 719 C C . LEU A 1 96 ? -13.784 -4.500 -3.999 1.00 81.50 96 LEU A C 1
ATOM 721 O O . LEU A 1 96 ? -14.946 -4.192 -3.725 1.00 81.50 96 LEU A O 1
ATOM 725 N N . LEU A 1 97 ? -12.812 -4.448 -3.085 1.00 78.06 97 LEU A N 1
ATOM 726 C CA . LEU A 1 97 ? -13.035 -4.009 -1.702 1.00 78.06 97 LEU A CA 1
ATOM 727 C C . LEU A 1 97 ? -13.540 -2.561 -1.635 1.00 78.06 97 LEU A C 1
ATOM 729 O O . LEU A 1 97 ? -14.455 -2.254 -0.871 1.00 78.06 97 LEU A O 1
ATOM 733 N N . SER A 1 98 ? -13.005 -1.671 -2.472 1.00 76.69 98 SER A N 1
ATOM 734 C CA . SER A 1 98 ? -13.433 -0.270 -2.534 1.00 76.69 98 SER A CA 1
ATOM 735 C C . SER A 1 98 ? -14.868 -0.123 -3.043 1.00 76.69 98 SER A C 1
ATOM 737 O O . SER A 1 98 ? -15.619 0.712 -2.534 1.00 76.69 98 SER A O 1
ATOM 739 N N . ILE A 1 99 ? -15.274 -0.937 -4.022 1.00 80.94 99 ILE A N 1
ATOM 740 C CA . ILE A 1 99 ? -16.656 -0.981 -4.515 1.00 80.94 99 ILE A CA 1
ATOM 741 C C . ILE A 1 99 ? -17.593 -1.463 -3.404 1.00 80.94 99 ILE A C 1
ATOM 743 O O . ILE A 1 99 ? -18.622 -0.830 -3.163 1.00 80.94 99 ILE A O 1
ATOM 747 N N . GLN A 1 100 ? -17.232 -2.534 -2.692 1.00 75.62 100 GLN A N 1
ATOM 748 C CA . GLN A 1 100 ? -18.030 -3.056 -1.577 1.00 75.62 100 GLN A CA 1
ATOM 749 C C . GLN A 1 100 ? -18.169 -2.033 -0.442 1.00 75.62 100 GLN A C 1
ATOM 751 O O . GLN A 1 100 ? -19.280 -1.775 0.018 1.00 75.62 100 GLN A O 1
ATOM 756 N N . ALA A 1 101 ? -17.080 -1.361 -0.063 1.00 74.00 101 ALA A N 1
ATOM 757 C CA . ALA A 1 101 ? -17.105 -0.307 0.949 1.00 74.00 101 ALA A CA 1
ATOM 758 C C . ALA A 1 101 ? -18.014 0.873 0.549 1.00 74.00 101 ALA A C 1
ATOM 760 O O . ALA A 1 101 ? -18.768 1.392 1.373 1.00 74.00 101 ALA A O 1
ATOM 761 N N . LYS A 1 102 ? -17.993 1.283 -0.729 1.00 76.50 102 LYS A N 1
ATOM 762 C CA . LYS A 1 102 ? -18.897 2.325 -1.249 1.00 76.50 102 LYS A CA 1
ATOM 763 C C . LYS A 1 102 ? -20.361 1.880 -1.232 1.00 76.50 102 LYS A C 1
ATOM 765 O O . LYS A 1 102 ? -21.224 2.680 -0.876 1.00 76.50 102 LYS A O 1
ATOM 770 N N . LYS A 1 103 ? -20.644 0.620 -1.584 1.00 72.12 103 LYS A N 1
ATOM 771 C CA . LYS A 1 103 ? -21.999 0.046 -1.522 1.00 72.12 103 LYS A CA 1
ATOM 772 C C . LYS A 1 103 ? -22.532 0.019 -0.086 1.00 72.12 103 LYS A C 1
ATOM 774 O O . LYS A 1 103 ? -23.652 0.468 0.135 1.00 72.12 103 LYS A O 1
ATOM 779 N N . ALA A 1 104 ? -21.711 -0.395 0.880 1.00 68.19 104 ALA A N 1
ATOM 780 C CA . ALA A 1 104 ? -22.075 -0.419 2.299 1.00 68.19 104 ALA A CA 1
ATOM 781 C C . ALA A 1 104 ? -22.414 0.977 2.853 1.00 68.19 104 ALA A C 1
ATOM 783 O O . ALA A 1 104 ? -23.328 1.120 3.656 1.00 68.19 104 ALA A O 1
ATOM 784 N N . LYS A 1 105 ? -21.731 2.030 2.380 1.00 70.56 105 LYS A N 1
ATOM 785 C CA . LYS A 1 105 ? -22.035 3.416 2.777 1.00 70.56 105 LYS A CA 1
ATOM 786 C C . LYS A 1 105 ? -23.350 3.944 2.181 1.00 70.56 105 LYS A C 1
ATOM 788 O O . LYS A 1 105 ? -23.975 4.808 2.785 1.00 70.56 105 LYS A O 1
ATOM 793 N N . LYS A 1 106 ? -23.753 3.463 0.997 1.00 70.94 106 LYS A N 1
ATOM 794 C CA . LYS A 1 106 ? -24.956 3.931 0.282 1.00 70.94 106 LYS A CA 1
ATOM 795 C C . LYS A 1 106 ? -26.239 3.212 0.726 1.00 70.94 106 LYS A C 1
ATOM 797 O O . LYS A 1 106 ? -27.300 3.815 0.649 1.00 70.94 106 LYS A O 1
ATOM 802 N N . ASN A 1 107 ? -26.139 1.970 1.209 1.00 58.25 107 ASN A N 1
ATOM 803 C CA . ASN A 1 107 ? -27.272 1.164 1.681 1.00 58.25 107 ASN A CA 1
ATOM 804 C C . ASN A 1 107 ? -26.998 0.585 3.085 1.00 58.25 107 ASN A C 1
ATOM 806 O O . ASN A 1 107 ? -26.665 -0.597 3.196 1.00 58.25 107 ASN A O 1
ATOM 810 N N . PRO A 1 108 ? -27.148 1.373 4.166 1.00 56.97 108 PRO A N 1
ATOM 811 C CA . PRO A 1 108 ? -26.934 0.883 5.533 1.00 56.97 108 PRO A CA 1
ATOM 812 C C . PRO A 1 108 ? -27.892 -0.256 5.941 1.00 56.97 108 PRO A C 1
ATOM 814 O O . PRO A 1 108 ? -27.602 -0.986 6.882 1.00 56.97 108 PRO A O 1
ATOM 817 N N . SER A 1 109 ? -29.002 -0.445 5.220 1.00 53.34 109 SER A N 1
ATOM 818 C CA . SER A 1 109 ? -30.066 -1.417 5.522 1.00 53.34 109 SER A CA 1
ATOM 819 C C . SER A 1 109 ? -29.853 -2.829 4.950 1.00 53.34 109 SER A C 1
ATOM 821 O O . SER A 1 109 ? -30.665 -3.706 5.216 1.00 53.34 109 SER A O 1
ATOM 823 N N . GLN A 1 110 ? -28.813 -3.061 4.138 1.00 48.41 110 GLN A N 1
ATOM 824 C CA . GLN A 1 110 ? -28.550 -4.356 3.473 1.00 48.41 110 GLN A CA 1
ATOM 825 C C . GLN A 1 110 ? -27.256 -5.031 3.941 1.00 48.41 110 GLN A C 1
ATOM 827 O O . GLN A 1 110 ? -26.733 -5.922 3.272 1.00 48.41 110 GLN A O 1
ATOM 832 N N . MET A 1 111 ? -26.710 -4.613 5.082 1.00 45.56 111 MET A N 1
ATOM 833 C CA . MET A 1 111 ? -25.656 -5.395 5.711 1.00 45.56 111 MET A CA 1
ATOM 834 C C . MET A 1 111 ? -26.304 -6.664 6.277 1.00 45.56 111 MET A C 1
ATOM 836 O O . MET A 1 111 ? -27.218 -6.533 7.095 1.00 45.56 111 MET A O 1
ATOM 840 N N . PRO A 1 112 ? -25.870 -7.881 5.892 1.00 42.50 112 PRO A N 1
ATOM 841 C CA . PRO A 1 112 ? -26.123 -9.020 6.747 1.00 42.50 112 PRO A CA 1
ATOM 842 C C . PRO A 1 112 ? -25.446 -8.661 8.065 1.00 42.50 112 PRO A C 1
ATOM 844 O O . PRO A 1 112 ? -24.235 -8.429 8.115 1.00 42.50 112 PRO A O 1
ATOM 847 N N . LEU A 1 113 ? -26.259 -8.507 9.105 1.00 43.59 113 LEU A N 1
ATOM 848 C CA . LEU A 1 113 ? -25.793 -8.597 10.472 1.00 43.59 113 LEU A CA 1
ATOM 849 C C . LEU A 1 113 ? -24.984 -9.894 10.525 1.00 43.59 113 LEU A C 1
ATOM 851 O O . LEU A 1 113 ? -25.556 -10.981 10.477 1.00 43.59 113 LEU A O 1
ATOM 855 N N . LEU A 1 114 ? -23.655 -9.783 10.545 1.00 46.75 114 LEU A N 1
ATOM 856 C CA . LEU A 1 114 ? -22.847 -10.802 11.190 1.00 46.75 114 LEU A CA 1
ATOM 857 C C . LEU A 1 114 ? -23.282 -10.737 12.655 1.00 46.75 114 LEU A C 1
ATOM 8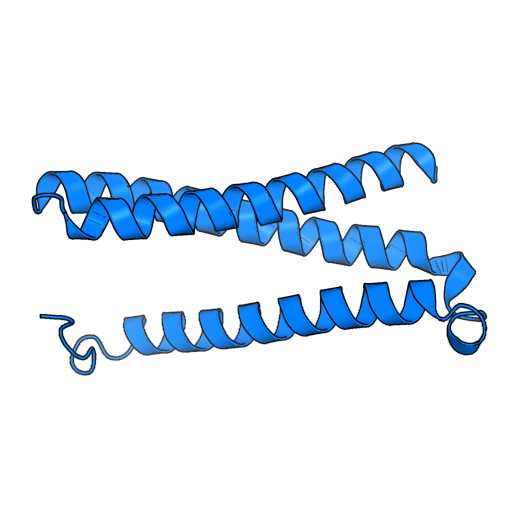59 O O . LEU A 1 114 ? -22.837 -9.863 13.402 1.00 46.75 114 LEU A O 1
ATOM 863 N N . GLN A 1 115 ? -24.302 -11.542 12.954 1.00 38.75 115 GLN A N 1
ATOM 864 C CA . GLN A 1 115 ? -24.655 -11.976 14.295 1.00 38.75 115 GLN A CA 1
ATOM 865 C C . GLN A 1 115 ? -23.476 -12.747 14.884 1.00 38.75 115 GLN A C 1
ATOM 867 O O . GLN A 1 115 ? -22.807 -13.474 14.111 1.00 38.75 115 GLN A O 1
#